Protein AF-0000000076847594 (afdb_homodimer)

InterPro domains:
  IPR000237 GRIP domain [PF01465] (17-57)
  IPR000237 GRIP domain [PS50913] (13-60)
  IPR000237 GRIP domain [SM00755] (16-60)
  IPR051952 Golgi-associated and autophagy-related protein [PTHR23157] (10-59)

Sequence (178 aa):
MLKAELRNMERSQKREGVDMTYLKNVILKLLETGEVGALLPVVAMLLQFSPDELNKCQHGVLSNVASLPATALSDGGSTPNSFFGRFTFMLKAELRNMERSQKREGVDMTYLKNVILKLLETGEVGALLPVVAMLLQFSPDELNKCQHGVLSNVASLPATALSDGGSTPNSFFGRFTF

Structure (mmCIF, N/CA/C/O backbone):
data_AF-0000000076847594-model_v1
#
loop_
_entity.id
_entity.type
_entity.pdbx_description
1 polymer 'GRIP domain-containing protein'
#
loop_
_atom_site.group_PDB
_atom_site.id
_atom_site.type_symbol
_atom_site.label_atom_id
_atom_site.label_alt_id
_atom_site.label_comp_id
_atom_site.label_asym_id
_atom_site.label_entity_id
_atom_site.label_seq_id
_atom_site.pdbx_PDB_ins_code
_atom_site.Cartn_x
_atom_site.Cartn_y
_atom_site.Cartn_z
_atom_site.occupancy
_atom_site.B_iso_or_equiv
_atom_site.auth_seq_id
_atom_site.auth_comp_id
_atom_site.auth_asym_id
_atom_site.auth_atom_id
_atom_site.pdbx_PDB_model_num
ATOM 1 N N . MET A 1 1 ? -25.719 -15.977 2.311 1 64.81 1 MET A N 1
ATOM 2 C CA . MET A 1 1 ? -24.344 -16.266 2.73 1 64.81 1 MET A CA 1
ATOM 3 C C . MET A 1 1 ? -23.484 -16.656 1.534 1 64.81 1 MET A C 1
ATOM 5 O O . MET A 1 1 ? -22.359 -16.156 1.383 1 64.81 1 MET A O 1
ATOM 9 N N . LEU A 1 2 ? -24.125 -17.172 0.287 1 80.69 2 LEU A N 1
ATOM 10 C CA . LEU A 1 2 ? -23.406 -17.781 -0.819 1 80.69 2 LEU A CA 1
ATOM 11 C C . LEU A 1 2 ? -22.891 -16.734 -1.792 1 80.69 2 LEU A C 1
ATOM 13 O O . LEU A 1 2 ? -21.75 -16.812 -2.258 1 80.69 2 LEU A O 1
ATOM 17 N N . LYS A 1 3 ? -23.609 -15.789 -1.854 1 88.56 3 LYS A N 1
ATOM 18 C CA . LYS A 1 3 ? -23.234 -14.789 -2.852 1 88.56 3 LYS A CA 1
ATOM 19 C C . LYS A 1 3 ? -22.047 -13.961 -2.377 1 88.56 3 LYS A C 1
ATOM 21 O O . LYS A 1 3 ? -21.125 -13.695 -3.15 1 88.56 3 LYS A O 1
ATOM 26 N N . ALA A 1 4 ? -22.172 -13.562 -1.143 1 86.38 4 ALA A N 1
ATOM 27 C CA . ALA A 1 4 ? -21.094 -12.766 -0.567 1 86.38 4 ALA A CA 1
ATOM 28 C C . ALA A 1 4 ? -19.781 -13.539 -0.574 1 86.38 4 ALA A C 1
ATOM 30 O O . ALA A 1 4 ? -18.719 -12.977 -0.844 1 86.38 4 ALA A O 1
ATOM 31 N N . GLU A 1 5 ? -19.891 -14.734 -0.285 1 91.25 5 GLU A N 1
ATOM 32 C CA . GLU A 1 5 ? -18.703 -15.586 -0.288 1 91.25 5 GLU A CA 1
ATOM 33 C C . GLU A 1 5 ? -18.125 -15.719 -1.692 1 91.25 5 GLU A C 1
ATOM 35 O O . GLU A 1 5 ? -16.906 -15.734 -1.866 1 91.25 5 GLU A O 1
ATOM 40 N N . LEU A 1 6 ? -19.016 -15.82 -2.611 1 93.44 6 LEU A N 1
ATOM 41 C CA . LEU A 1 6 ? -18.578 -15.906 -4 1 93.44 6 LEU A CA 1
ATOM 42 C C . LEU A 1 6 ? -17.875 -14.617 -4.422 1 93.44 6 LEU A C 1
ATOM 44 O O . LEU A 1 6 ? -16.844 -14.664 -5.102 1 93.44 6 LEU A O 1
ATOM 48 N N . ARG A 1 7 ? -18.406 -13.477 -4.055 1 93.5 7 ARG A N 1
ATOM 49 C CA . ARG A 1 7 ? -17.797 -12.188 -4.371 1 93.5 7 ARG A CA 1
ATOM 50 C C . ARG A 1 7 ? -16.422 -12.07 -3.738 1 93.5 7 ARG A C 1
ATOM 52 O O . ARG A 1 7 ? -15.484 -11.562 -4.363 1 93.5 7 ARG A O 1
ATOM 59 N N . ASN A 1 8 ? -16.359 -12.586 -2.518 1 93.38 8 ASN A N 1
ATOM 60 C CA . ASN A 1 8 ? -15.078 -12.547 -1.821 1 93.38 8 ASN A CA 1
ATOM 61 C C . ASN A 1 8 ? -14.047 -13.438 -2.506 1 93.38 8 ASN A C 1
ATOM 63 O O . ASN A 1 8 ? -12.875 -13.07 -2.605 1 93.38 8 ASN A O 1
ATOM 67 N N . MET A 1 9 ? -14.453 -14.492 -2.957 1 94.94 9 MET A N 1
ATOM 68 C CA . MET A 1 9 ? -13.562 -15.414 -3.66 1 94.94 9 MET A CA 1
ATOM 69 C C . MET A 1 9 ? -13.094 -14.805 -4.977 1 94.94 9 MET A C 1
ATOM 71 O O . MET A 1 9 ? -11.922 -14.938 -5.336 1 94.94 9 MET A O 1
ATOM 75 N N . GLU A 1 10 ? -14.023 -14.188 -5.633 1 96.38 10 GLU A N 1
ATOM 76 C CA . GLU A 1 10 ? -13.68 -13.531 -6.895 1 96.38 10 GLU A CA 1
ATOM 77 C C . GLU A 1 10 ? -12.664 -12.414 -6.68 1 96.38 10 GLU A C 1
ATOM 79 O O . GLU A 1 10 ? -11.703 -12.289 -7.441 1 96.38 10 GLU A O 1
ATOM 84 N N . ARG A 1 11 ? -12.852 -11.648 -5.625 1 96.56 11 ARG A N 1
ATOM 85 C CA . ARG A 1 11 ? -11.922 -10.57 -5.289 1 96.56 11 ARG A CA 1
ATOM 86 C C . ARG A 1 11 ? -10.539 -11.133 -4.953 1 96.56 11 ARG A C 1
ATOM 88 O O . ARG A 1 11 ? -9.523 -10.586 -5.391 1 96.56 11 ARG A O 1
ATOM 95 N N . SER A 1 12 ? -10.586 -12.203 -4.277 1 96.19 12 SER A N 1
ATOM 96 C CA . SER A 1 12 ? -9.328 -12.844 -3.904 1 96.19 12 SER A CA 1
ATOM 97 C C . SER A 1 12 ? -8.586 -13.359 -5.133 1 96.19 12 SER A C 1
ATOM 99 O O . SER A 1 12 ? -7.363 -13.242 -5.219 1 96.19 12 SER A O 1
ATOM 101 N N . GLN A 1 13 ? -9.344 -13.945 -6.047 1 96.56 13 GLN A N 1
ATOM 102 C CA . GLN A 1 13 ? -8.75 -14.469 -7.273 1 96.56 13 GLN A CA 1
ATOM 103 C C . GLN A 1 13 ? -8.156 -13.344 -8.117 1 96.56 13 GLN A C 1
ATOM 105 O O . GLN A 1 13 ? -7.074 -13.492 -8.688 1 96.56 13 GLN A O 1
ATOM 110 N N . LYS A 1 14 ? -8.852 -12.273 -8.188 1 97.12 14 LYS A N 1
ATOM 111 C CA . LYS A 1 14 ? -8.367 -11.117 -8.953 1 97.12 14 LYS A CA 1
ATOM 112 C C . LYS A 1 14 ? -7.082 -10.562 -8.344 1 97.12 14 LYS A C 1
ATOM 114 O O . LYS A 1 14 ? -6.18 -10.148 -9.07 1 97.12 14 LYS A O 1
ATOM 119 N N . ARG A 1 15 ? -6.934 -10.68 -7.012 1 97.5 15 ARG A N 1
ATOM 120 C CA . ARG A 1 15 ? -5.742 -10.203 -6.316 1 97.5 15 ARG A CA 1
ATOM 121 C C . ARG A 1 15 ? -4.535 -11.078 -6.633 1 97.5 15 ARG A C 1
ATOM 123 O O . ARG A 1 15 ? -3.398 -10.594 -6.645 1 97.5 15 ARG A O 1
ATOM 130 N N . GLU A 1 16 ? -4.824 -12.297 -6.973 1 95.19 16 GLU A N 1
ATOM 131 C CA . GLU A 1 16 ? -3.736 -13.234 -7.23 1 95.19 16 GLU A CA 1
ATOM 132 C C . GLU A 1 16 ? -3.045 -12.93 -8.555 1 95.19 16 GLU A C 1
ATOM 134 O O . GLU A 1 16 ? -1.908 -13.352 -8.781 1 95.19 16 GLU A O 1
ATOM 139 N N . GLY A 1 17 ? -3.676 -12.219 -9.391 1 95.75 17 GLY A N 1
ATOM 140 C CA . GLY A 1 17 ? -3.131 -11.891 -10.695 1 95.75 17 GLY A CA 1
ATOM 141 C C . GLY A 1 17 ? -2.4 -10.562 -10.727 1 95.75 17 GLY A C 1
ATOM 142 O O . GLY A 1 17 ? -1.923 -10.133 -11.781 1 95.75 17 GLY A O 1
ATOM 143 N N . VAL A 1 18 ? -2.213 -9.984 -9.633 1 97.44 18 VAL A N 1
ATOM 144 C CA . VAL A 1 18 ? -1.601 -8.664 -9.555 1 97.44 18 VAL A CA 1
ATOM 145 C C . VAL A 1 18 ? -0.097 -8.773 -9.789 1 97.44 18 VAL A C 1
ATOM 147 O O . VAL A 1 18 ? 0.549 -9.695 -9.289 1 97.44 18 VAL A O 1
ATOM 150 N N . ASP A 1 19 ? 0.366 -7.773 -10.625 1 97.25 19 ASP A N 1
ATOM 151 C CA . ASP A 1 19 ? 1.812 -7.641 -10.766 1 97.25 19 ASP A CA 1
ATOM 152 C C . ASP A 1 19 ? 2.436 -7.043 -9.508 1 97.25 19 ASP A C 1
ATOM 154 O O . ASP A 1 19 ? 2.305 -5.844 -9.25 1 97.25 19 ASP A O 1
ATOM 158 N N . MET A 1 20 ? 3.184 -7.801 -8.859 1 97.69 20 MET A N 1
ATOM 159 C CA . MET A 1 20 ? 3.721 -7.406 -7.559 1 97.69 20 MET A CA 1
ATOM 160 C C . MET A 1 20 ? 4.789 -6.328 -7.715 1 97.69 20 MET A C 1
ATOM 162 O O . MET A 1 20 ? 4.973 -5.5 -6.824 1 97.69 20 MET A O 1
ATOM 166 N N . THR A 1 21 ? 5.477 -6.383 -8.805 1 97.12 21 THR A N 1
ATOM 167 C CA . THR A 1 21 ? 6.453 -5.332 -9.062 1 97.12 21 THR A CA 1
ATOM 168 C C . THR A 1 21 ? 5.758 -3.992 -9.297 1 97.12 21 THR A C 1
ATOM 170 O O . THR A 1 21 ? 6.211 -2.957 -8.805 1 97.12 21 THR A O 1
ATOM 173 N N . TYR A 1 22 ? 4.656 -4.066 -9.984 1 98 22 TYR A N 1
ATOM 174 C CA . TYR A 1 22 ? 3.854 -2.867 -10.195 1 98 22 TYR A CA 1
ATOM 175 C C . TYR A 1 22 ? 3.248 -2.375 -8.883 1 98 22 TYR A C 1
ATOM 177 O O . TYR A 1 22 ? 3.346 -1.19 -8.555 1 98 22 TYR A O 1
ATOM 185 N N . LEU A 1 23 ? 2.715 -3.227 -8.133 1 98.06 23 LEU A N 1
ATOM 186 C CA . LEU A 1 23 ? 2.119 -2.863 -6.855 1 98.06 23 LEU A CA 1
ATOM 187 C C . LEU A 1 23 ? 3.16 -2.244 -5.926 1 98.06 23 LEU A C 1
ATOM 189 O O . LEU A 1 23 ? 2.895 -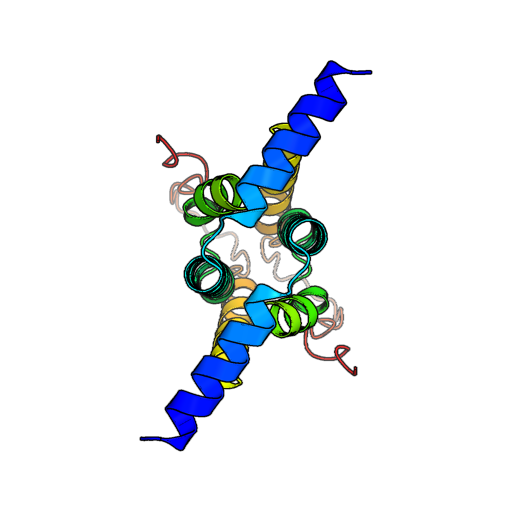1.229 -5.277 1 98.06 23 LEU A O 1
ATOM 193 N N . LYS A 1 24 ? 4.266 -2.844 -5.914 1 98.31 24 LYS A N 1
ATOM 194 C CA . LYS A 1 24 ? 5.348 -2.297 -5.102 1 98.31 24 LYS A CA 1
ATOM 195 C C . LYS A 1 24 ? 5.629 -0.842 -5.465 1 98.31 24 LYS A C 1
ATOM 197 O O . LYS A 1 24 ? 5.715 0.017 -4.586 1 98.31 24 LYS A O 1
ATOM 202 N N . ASN A 1 25 ? 5.676 -0.614 -6.691 1 97.38 25 ASN A N 1
ATOM 203 C CA . ASN A 1 25 ? 6.004 0.732 -7.148 1 97.38 25 ASN A CA 1
ATOM 204 C C . ASN A 1 25 ? 4.895 1.725 -6.816 1 97.38 25 ASN A C 1
ATOM 206 O O . ASN A 1 25 ? 5.168 2.875 -6.465 1 97.38 25 ASN A O 1
ATOM 210 N N . VAL A 1 26 ? 3.715 1.312 -6.953 1 97.5 26 VAL A N 1
ATOM 211 C CA . VAL A 1 26 ? 2.582 2.16 -6.602 1 97.5 26 VAL A CA 1
ATOM 212 C C . VAL A 1 26 ? 2.621 2.484 -5.109 1 97.5 26 VAL A C 1
ATOM 214 O O . VAL A 1 26 ? 2.463 3.643 -4.715 1 97.5 26 VAL A O 1
ATOM 217 N N . ILE A 1 27 ? 2.945 1.525 -4.289 1 97.31 27 ILE A N 1
ATOM 218 C CA . ILE A 1 27 ? 2.988 1.701 -2.842 1 97.31 27 ILE A CA 1
ATOM 219 C C . ILE A 1 27 ? 4.195 2.559 -2.461 1 97.31 27 ILE A C 1
ATOM 221 O O . ILE A 1 27 ? 4.102 3.412 -1.575 1 97.31 27 ILE A O 1
ATOM 225 N N . LEU A 1 28 ? 5.238 2.377 -3.164 1 96.94 28 LEU A N 1
ATOM 226 C CA . LEU A 1 28 ? 6.422 3.201 -2.939 1 96.94 28 LEU A CA 1
ATOM 227 C C . LEU A 1 28 ? 6.125 4.668 -3.238 1 96.94 28 LEU A C 1
ATOM 229 O O . LEU A 1 28 ? 6.469 5.547 -2.445 1 96.94 28 LEU A O 1
ATOM 233 N N . LYS A 1 29 ? 5.5 4.926 -4.273 1 94.81 29 LYS A N 1
ATOM 234 C CA . LYS A 1 29 ? 5.141 6.289 -4.648 1 94.81 29 LYS A CA 1
ATOM 235 C C . LYS A 1 29 ? 4.195 6.906 -3.623 1 94.81 29 LYS A C 1
ATOM 237 O O . LYS A 1 29 ? 4.348 8.07 -3.252 1 94.81 29 LYS A O 1
ATOM 242 N N . LEU A 1 30 ? 3.314 6.129 -3.229 1 92.88 30 LEU A N 1
ATOM 243 C CA . LEU A 1 30 ? 2.354 6.586 -2.232 1 92.88 30 LEU A CA 1
ATOM 244 C C . LEU A 1 30 ? 3.057 6.988 -0.94 1 92.88 30 LEU A C 1
ATOM 246 O O . LEU A 1 30 ? 2.801 8.062 -0.397 1 92.88 30 LEU A O 1
ATOM 250 N N . LEU A 1 31 ? 3.969 6.199 -0.528 1 91.88 31 LEU A N 1
ATOM 251 C CA . LEU A 1 31 ? 4.652 6.43 0.739 1 91.88 31 LEU A CA 1
ATOM 252 C C . LEU A 1 31 ? 5.691 7.535 0.604 1 91.88 31 LEU A C 1
ATOM 254 O O . LEU A 1 31 ? 5.949 8.273 1.561 1 91.88 31 LEU A O 1
ATOM 258 N N . GLU A 1 32 ? 6.199 7.621 -0.533 1 91.81 32 GLU A N 1
ATOM 259 C CA . GLU A 1 32 ? 7.219 8.633 -0.788 1 91.81 32 GLU A CA 1
ATOM 260 C C . GLU A 1 32 ? 6.594 10.023 -0.927 1 91.81 32 GLU A C 1
ATOM 262 O O . GLU A 1 32 ? 7.121 11 -0.396 1 91.81 32 GLU A O 1
ATOM 267 N N . THR A 1 33 ? 5.535 10.102 -1.614 1 86 33 THR A N 1
ATOM 268 C CA . THR A 1 33 ? 4.973 11.406 -1.967 1 86 33 THR A CA 1
ATOM 269 C C . THR A 1 33 ? 3.814 11.758 -1.041 1 86 33 THR A C 1
ATOM 271 O O . THR A 1 33 ? 3.523 12.938 -0.829 1 86 33 THR A O 1
ATOM 274 N N . GLY A 1 34 ? 3.076 10.758 -0.624 1 83.69 34 GLY A N 1
ATOM 275 C CA . GLY A 1 34 ? 1.895 11.016 0.184 1 83.69 34 GLY A CA 1
ATOM 276 C C . GLY A 1 34 ? 0.686 11.414 -0.64 1 83.69 34 GLY A C 1
ATOM 277 O O . GLY A 1 34 ? -0.263 12 -0.114 1 83.69 34 GLY A O 1
ATOM 278 N N . GLU A 1 35 ? 0.78 11.133 -1.912 1 86 35 GLU A N 1
ATOM 279 C CA . GLU A 1 35 ? -0.321 11.492 -2.801 1 86 35 GLU A CA 1
ATOM 280 C C . GLU A 1 35 ? -1.44 10.453 -2.738 1 86 35 GLU A C 1
ATOM 282 O O . GLU A 1 35 ? -1.742 9.797 -3.736 1 86 35 GLU A O 1
ATOM 287 N N . VAL A 1 36 ? -2.117 10.359 -1.662 1 85.19 36 VAL A N 1
ATOM 288 C CA . VAL A 1 36 ? -3.152 9.367 -1.382 1 85.19 36 VAL A CA 1
ATOM 289 C C . VAL A 1 36 ? -4.332 9.57 -2.326 1 85.19 36 VAL A C 1
ATOM 291 O O . VAL A 1 36 ? -4.891 8.609 -2.854 1 85.19 36 VAL A O 1
ATOM 294 N N . GLY A 1 37 ? -4.664 10.82 -2.566 1 85.06 37 GLY A N 1
ATOM 295 C CA . GLY A 1 37 ? -5.793 11.109 -3.434 1 85.06 37 GLY A CA 1
ATOM 296 C C . GLY A 1 37 ? -5.652 10.508 -4.82 1 85.06 37 GLY A C 1
ATOM 297 O O . GLY A 1 37 ? -6.602 9.922 -5.348 1 85.06 37 GLY A O 1
ATOM 298 N N . ALA A 1 38 ? -4.453 10.672 -5.312 1 88.75 38 ALA A N 1
ATOM 299 C CA . ALA A 1 38 ? -4.219 10.211 -6.68 1 88.75 38 ALA A CA 1
ATOM 300 C C . ALA A 1 38 ? -4.004 8.703 -6.719 1 88.75 38 ALA A C 1
ATOM 302 O O . ALA A 1 38 ? -4.398 8.031 -7.676 1 88.75 38 ALA A O 1
ATOM 303 N N . LEU A 1 39 ? -3.445 8.172 -5.66 1 94.31 39 LEU A N 1
ATOM 304 C CA . LEU A 1 39 ? -2.971 6.797 -5.742 1 94.31 39 LEU A CA 1
ATOM 305 C C . LEU A 1 39 ? -3.941 5.848 -5.047 1 94.31 39 LEU A C 1
ATOM 307 O O . LEU A 1 39 ? -3.887 4.633 -5.262 1 94.31 39 LEU A O 1
ATOM 311 N N . LEU A 1 40 ? -4.883 6.316 -4.262 1 93.56 40 LEU A N 1
ATOM 312 C CA . LEU A 1 40 ? -5.836 5.484 -3.535 1 93.56 40 LEU A CA 1
ATOM 313 C C . LEU A 1 40 ? -6.703 4.684 -4.5 1 93.56 40 LEU A C 1
ATOM 315 O O . LEU A 1 40 ? -6.887 3.477 -4.324 1 93.56 40 LEU A O 1
ATOM 319 N N . PRO A 1 41 ? -7.234 5.301 -5.578 1 95.31 41 PRO A N 1
ATOM 320 C CA . PRO A 1 41 ? -8.039 4.531 -6.527 1 95.31 41 PRO A CA 1
ATOM 321 C C . PRO A 1 41 ? -7.258 3.4 -7.191 1 95.31 41 PRO A C 1
ATOM 323 O O . PRO A 1 41 ? -7.809 2.33 -7.457 1 95.31 41 PRO A O 1
ATOM 326 N N . VAL A 1 42 ? -6.035 3.67 -7.43 1 97.5 42 VAL A N 1
ATOM 327 C CA . VAL A 1 42 ? -5.195 2.658 -8.055 1 97.5 42 VAL A CA 1
ATOM 328 C C . VAL A 1 42 ? -4.965 1.502 -7.086 1 97.5 42 VAL A C 1
ATOM 330 O O . VAL A 1 42 ? -5.109 0.334 -7.457 1 97.5 42 VAL A O 1
ATOM 333 N N . VAL A 1 43 ? -4.664 1.833 -5.883 1 97.88 43 VAL A N 1
ATOM 334 C CA . VAL A 1 43 ? -4.434 0.828 -4.848 1 97.88 43 VAL A CA 1
ATOM 335 C C . VAL A 1 43 ? -5.711 0.017 -4.629 1 97.88 43 VAL A C 1
ATOM 337 O O . VAL A 1 43 ? -5.664 -1.211 -4.523 1 97.88 43 VAL A O 1
ATOM 340 N N . ALA A 1 44 ? -6.797 0.701 -4.633 1 97.62 44 ALA A N 1
ATOM 341 C CA . ALA A 1 44 ? -8.094 0.067 -4.43 1 97.62 44 ALA A CA 1
ATOM 342 C C . ALA A 1 44 ? -8.406 -0.928 -5.543 1 97.62 44 ALA A C 1
ATOM 344 O O . ALA A 1 44 ? -8.953 -2.004 -5.293 1 97.62 44 ALA A O 1
ATOM 345 N N . MET A 1 45 ? -8.07 -0.546 -6.723 1 97.69 45 MET A N 1
ATOM 346 C CA . MET A 1 45 ? -8.297 -1.429 -7.863 1 97.69 45 MET A CA 1
ATOM 347 C C . MET A 1 45 ? -7.406 -2.662 -7.785 1 97.69 45 MET A C 1
ATOM 349 O O . MET A 1 45 ? -7.879 -3.789 -7.953 1 97.69 45 MET A O 1
ATOM 353 N N . LEU A 1 46 ? -6.168 -2.51 -7.445 1 98.12 46 LEU A N 1
ATOM 354 C CA . LEU A 1 46 ? -5.215 -3.613 -7.422 1 98.12 46 LEU A CA 1
ATOM 355 C C . LEU A 1 46 ? -5.527 -4.578 -6.285 1 98.12 46 LEU A C 1
ATOM 357 O O . LEU A 1 46 ? -5.461 -5.797 -6.461 1 98.12 46 LEU A O 1
ATOM 361 N N . LEU A 1 47 ? -5.949 -4.047 -5.141 1 98.31 47 LEU A N 1
ATOM 362 C CA . LEU A 1 47 ? -6.168 -4.875 -3.959 1 98.31 47 LEU A CA 1
ATOM 363 C C . LEU A 1 47 ? -7.648 -5.199 -3.787 1 98.31 47 LEU A C 1
ATOM 365 O O . LEU A 1 47 ? -8.039 -5.828 -2.801 1 98.31 47 LEU A O 1
ATOM 369 N N . GLN A 1 48 ? -8.422 -4.703 -4.77 1 97.94 48 GLN A N 1
ATOM 370 C CA . GLN A 1 48 ? -9.844 -5.043 -4.785 1 97.94 48 GLN A CA 1
ATOM 371 C C . GLN A 1 48 ? -10.516 -4.648 -3.475 1 97.94 48 GLN A C 1
ATOM 373 O O . GLN A 1 48 ? -11.18 -5.473 -2.838 1 97.94 48 GLN A O 1
ATOM 378 N N . PHE A 1 49 ? -10.336 -3.459 -3.145 1 97.25 49 PHE A N 1
ATOM 379 C CA . PHE A 1 49 ? -11.039 -2.947 -1.975 1 97.25 49 PHE A CA 1
ATOM 380 C C . PHE A 1 49 ? -12.547 -2.994 -2.188 1 97.25 49 PHE A C 1
ATOM 382 O O . PHE A 1 49 ? -13.039 -2.674 -3.273 1 97.25 49 PHE A O 1
ATOM 389 N N . SER A 1 50 ? -13.195 -3.383 -1.135 1 95.5 50 SER A N 1
ATOM 390 C CA . SER A 1 50 ? -14.641 -3.201 -1.162 1 95.5 50 SER A CA 1
ATOM 391 C C . SER A 1 50 ? -15.016 -1.729 -1.013 1 95.5 50 SER A C 1
ATOM 393 O O . SER A 1 50 ? -14.195 -0.913 -0.596 1 95.5 50 SER A O 1
ATOM 395 N N . PRO A 1 51 ? -16.297 -1.366 -1.353 1 94.19 51 PRO A N 1
ATOM 396 C CA . PRO A 1 51 ? -16.75 0.009 -1.136 1 94.19 51 PRO A CA 1
ATOM 397 C C . PRO A 1 51 ? -16.594 0.459 0.315 1 94.19 51 PRO A C 1
ATOM 399 O O . PRO A 1 51 ? -16.219 1.604 0.574 1 94.19 51 PRO A O 1
ATOM 402 N N . ASP A 1 52 ? -16.828 -0.432 1.191 1 95.06 52 ASP A N 1
ATOM 403 C CA . ASP A 1 52 ? -16.688 -0.115 2.609 1 95.06 52 ASP A CA 1
ATOM 404 C C . ASP A 1 52 ? -15.227 0.159 2.965 1 95.06 52 ASP A C 1
ATOM 406 O O . ASP A 1 52 ? -14.93 1.088 3.719 1 95.06 52 ASP A O 1
ATOM 410 N N . GLU A 1 53 ? -14.352 -0.58 2.457 1 96.94 53 GLU A N 1
ATOM 411 C CA . GLU A 1 53 ? -12.922 -0.402 2.701 1 96.94 53 GLU A CA 1
ATOM 412 C C . GLU A 1 53 ? -12.422 0.918 2.121 1 96.94 53 GLU A C 1
ATOM 414 O O . GLU A 1 53 ? -11.656 1.632 2.766 1 96.94 53 GLU A O 1
ATOM 419 N N . LEU A 1 54 ? -12.883 1.146 0.958 1 94.88 54 LEU A N 1
ATOM 420 C CA . LEU A 1 54 ? -12.5 2.396 0.308 1 94.88 54 LEU A CA 1
ATOM 421 C C . LEU A 1 54 ? -12.961 3.598 1.128 1 94.88 54 LEU A C 1
ATOM 423 O O . LEU A 1 54 ? -12.203 4.551 1.322 1 94.88 54 LEU A O 1
ATOM 427 N N . ASN A 1 55 ? -14.125 3.551 1.643 1 93.56 55 ASN A N 1
ATOM 428 C CA . ASN A 1 55 ? -14.672 4.617 2.477 1 93.56 55 ASN A CA 1
ATOM 429 C C . ASN A 1 55 ? -13.859 4.805 3.754 1 93.56 55 ASN A C 1
ATOM 431 O O . ASN A 1 55 ? -13.617 5.934 4.176 1 93.56 55 ASN A O 1
ATOM 435 N N . LYS A 1 56 ? -13.48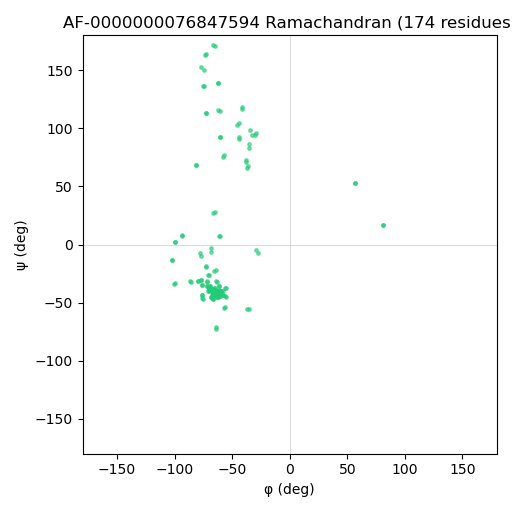4 3.797 4.309 1 93.44 56 LYS A N 1
ATOM 436 C CA . LYS A 1 56 ? -12.664 3.852 5.52 1 93.44 56 LYS A CA 1
ATOM 437 C C . LYS A 1 56 ? -11.344 4.574 5.258 1 93.44 56 LYS A C 1
ATOM 439 O O . LYS A 1 56 ? -10.891 5.363 6.09 1 93.44 56 LYS A O 1
ATOM 444 N N . CYS A 1 57 ? -10.789 4.293 4.141 1 92.38 57 CYS A N 1
ATOM 445 C CA . CYS A 1 57 ? -9.523 4.934 3.783 1 92.38 57 CYS A CA 1
ATOM 446 C C . CYS A 1 57 ? -9.719 6.426 3.549 1 92.38 57 CYS A C 1
ATOM 448 O O . CYS A 1 57 ? -8.883 7.238 3.945 1 92.38 57 CYS A O 1
ATOM 450 N N . GLN A 1 58 ? -10.781 6.738 2.953 1 89.25 58 GLN A N 1
ATOM 451 C CA . GLN A 1 58 ? -11.078 8.133 2.666 1 89.25 58 GLN A CA 1
ATOM 452 C C . GLN A 1 58 ? -11.297 8.93 3.953 1 89.25 58 GLN A C 1
ATOM 454 O O . GLN A 1 58 ? -10.828 10.062 4.074 1 89.25 58 GLN A O 1
ATOM 459 N N . HIS A 1 59 ? -11.898 8.32 4.883 1 85.38 59 HIS A N 1
ATOM 460 C CA . HIS A 1 59 ? -12.117 8.969 6.172 1 85.38 59 HIS A CA 1
ATOM 461 C C . HIS A 1 59 ? -10.805 9.133 6.938 1 85.38 59 HIS A C 1
ATOM 463 O O . HIS A 1 59 ? -10.594 10.141 7.605 1 85.38 59 HIS A O 1
ATOM 469 N N . GLY A 1 60 ? -9.984 8.203 6.824 1 80.31 60 GLY A N 1
ATOM 470 C CA . GLY A 1 60 ? -8.688 8.266 7.473 1 80.31 60 GLY A CA 1
ATOM 471 C C . GLY A 1 60 ? -7.789 9.352 6.91 1 80.31 60 GLY A C 1
ATOM 472 O O . GLY A 1 60 ? -7.137 10.078 7.664 1 80.31 60 GLY A O 1
ATOM 473 N N . VAL A 1 61 ? -7.711 9.414 5.688 1 73.19 61 VAL A N 1
ATOM 474 C CA . VAL A 1 61 ? -6.887 10.406 5.008 1 73.19 61 VAL A CA 1
ATOM 475 C C . VAL A 1 61 ? -7.352 11.812 5.391 1 73.19 61 VAL A C 1
ATOM 477 O O . VAL A 1 61 ? -6.527 12.695 5.664 1 73.19 61 VAL A O 1
ATOM 480 N N . LEU A 1 62 ? -8.617 11.93 5.469 1 68.31 62 LEU A N 1
ATOM 481 C CA . LEU A 1 62 ? -9.203 13.219 5.812 1 68.31 62 LEU A CA 1
ATOM 482 C C . LEU A 1 62 ? -8.922 13.57 7.273 1 68.31 62 LEU A C 1
ATOM 484 O O . LEU A 1 62 ? -8.648 14.727 7.598 1 68.31 62 LEU A O 1
ATOM 488 N N . SER A 1 63 ? -8.984 12.672 8.07 1 69 63 SER A N 1
ATOM 489 C CA . SER A 1 63 ? -8.742 12.891 9.492 1 69 63 SER A CA 1
ATOM 490 C C . SER A 1 63 ? -7.277 13.219 9.766 1 69 63 SER A C 1
ATOM 492 O O . SER A 1 63 ? -6.969 14.047 10.625 1 69 63 SER A O 1
ATOM 494 N N . ASN A 1 64 ? -6.484 12.609 9.023 1 61.88 64 ASN A N 1
ATOM 495 C CA . ASN A 1 64 ? -5.059 12.844 9.211 1 61.88 64 ASN A CA 1
ATOM 496 C C . ASN A 1 64 ? -4.629 14.188 8.625 1 61.88 64 ASN A C 1
ATOM 498 O O . ASN A 1 64 ? -3.734 14.844 9.156 1 61.88 64 ASN A O 1
ATOM 502 N N . VAL A 1 65 ? -5.176 14.57 7.629 1 52.84 65 VAL A N 1
ATOM 503 C CA . VAL A 1 65 ? -4.934 15.906 7.105 1 52.84 65 VAL A CA 1
ATOM 504 C C . VAL A 1 65 ? -5.543 16.953 8.047 1 52.84 65 VAL A C 1
ATOM 506 O O . VAL A 1 65 ? -4.938 18 8.297 1 52.84 65 VAL A O 1
ATOM 509 N N . ALA A 1 66 ? -6.723 16.625 8.578 1 48.22 66 ALA A N 1
ATOM 510 C CA . ALA A 1 66 ? -7.387 17.547 9.492 1 48.22 66 ALA A CA 1
ATOM 511 C C . ALA A 1 66 ? -6.648 17.609 10.828 1 48.22 66 ALA A C 1
ATOM 513 O O . ALA A 1 66 ? -6.676 18.641 11.5 1 48.22 66 ALA A O 1
ATOM 514 N N . SER A 1 67 ? -6.207 16.516 11.281 1 49.09 67 SER A N 1
ATOM 515 C CA . SER A 1 67 ? -5.516 16.578 12.562 1 49.09 67 SER A CA 1
ATOM 516 C C . SER A 1 67 ? -4.191 17.312 12.453 1 49.09 67 SER A C 1
ATOM 518 O O . SER A 1 67 ? -3.408 17.359 13.398 1 49.09 67 SER A O 1
ATOM 520 N N . LEU A 1 68 ? -3.842 17.703 11.281 1 42.47 68 LEU A N 1
ATOM 521 C CA . LEU A 1 68 ? -2.723 18.641 11.273 1 42.47 68 LEU A CA 1
ATOM 522 C C . LEU A 1 68 ? -3.068 19.906 12.047 1 42.47 68 LEU A C 1
ATOM 524 O O . LEU A 1 68 ? -4.07 20.562 11.758 1 42.47 68 LEU A O 1
ATOM 528 N N . PRO A 1 69 ? -2.754 20 13.375 1 36.34 69 PRO A N 1
ATOM 529 C CA . PRO A 1 69 ? -3.074 21.125 14.25 1 36.34 69 PRO A CA 1
ATOM 530 C C . PRO A 1 69 ? -2.863 22.484 13.57 1 36.34 69 PRO A C 1
ATOM 532 O O . PRO A 1 69 ? -1.932 22.641 12.781 1 36.34 69 PRO A O 1
ATOM 535 N N . ALA A 1 70 ? -3.805 23.406 13.305 1 36.88 70 ALA A N 1
ATOM 536 C CA . ALA A 1 70 ? -3.619 24.859 13.352 1 36.88 70 ALA A CA 1
ATOM 537 C C . ALA A 1 70 ? -2.609 25.25 14.422 1 36.88 70 ALA A C 1
ATOM 539 O O . ALA A 1 70 ? -2.787 24.922 15.602 1 36.88 70 ALA A O 1
ATOM 540 N N . THR A 1 71 ? -1.292 25.453 14.266 1 37.12 71 THR A N 1
ATOM 541 C CA . THR A 1 71 ? -0.353 26.125 15.148 1 37.12 71 THR A CA 1
ATOM 542 C C . THR A 1 71 ? -1.01 27.344 15.805 1 37.12 71 THR A C 1
ATOM 544 O O . THR A 1 71 ? -1.272 28.344 15.141 1 37.12 71 THR A O 1
ATOM 547 N N . ALA A 1 72 ? -1.909 27.344 16.734 1 37.25 72 ALA A N 1
ATOM 548 C CA . ALA A 1 72 ? -1.812 28.156 17.938 1 37.25 72 ALA A CA 1
ATOM 549 C C . ALA A 1 72 ? -0.408 28.094 18.531 1 37.25 72 ALA A C 1
ATOM 551 O O . ALA A 1 72 ? 0.168 27.016 18.672 1 37.25 72 ALA A O 1
ATOM 552 N N . LEU A 1 73 ? 0.652 29.172 18.453 1 33.25 73 LEU A N 1
ATOM 553 C CA . LEU A 1 73 ? 1.836 29.641 19.156 1 33.25 73 LEU A CA 1
ATOM 554 C C . LEU A 1 73 ? 1.729 29.328 20.656 1 33.25 73 LEU A C 1
ATOM 556 O O . LEU A 1 73 ? 2.465 29.891 21.469 1 33.25 73 LEU A O 1
ATOM 560 N N . SER A 1 74 ? 0.711 28.812 21.281 1 34.09 74 SER A N 1
ATOM 561 C CA . SER A 1 74 ? 0.932 28.781 22.719 1 34.09 74 SER A CA 1
ATOM 562 C C . SER A 1 74 ? 2.055 27.812 23.094 1 34.09 74 SER A C 1
ATOM 564 O O . SER A 1 74 ? 2.395 26.922 22.312 1 34.09 74 SER A O 1
ATOM 566 N N . ASP A 1 75 ? 2.609 27.703 24.453 1 32.78 75 ASP A N 1
ATOM 567 C CA . ASP A 1 75 ? 3.797 27.359 25.234 1 32.78 75 ASP A CA 1
ATOM 568 C C . ASP A 1 75 ? 4.164 25.891 25.078 1 32.78 75 ASP A C 1
ATOM 570 O O . ASP A 1 75 ? 5.332 25.547 24.875 1 32.78 75 ASP A O 1
ATOM 574 N N . GLY A 1 76 ? 3.375 24.891 25.703 1 31.69 76 GLY A N 1
ATOM 575 C CA . GLY A 1 76 ? 3.945 23.844 26.531 1 31.69 76 GLY A CA 1
ATOM 576 C C . GLY A 1 76 ? 4.605 22.734 25.719 1 31.69 76 GLY A C 1
ATOM 577 O O . GLY A 1 76 ? 4.387 22.641 24.516 1 31.69 76 GLY A O 1
ATOM 578 N N . GLY A 1 77 ? 5.672 21.906 26.172 1 31.92 77 GLY A N 1
ATOM 579 C CA . GLY A 1 77 ? 6.777 20.969 26 1 31.92 77 GLY A CA 1
ATOM 580 C C . GLY A 1 77 ? 6.359 19.656 25.375 1 31.92 77 GLY A C 1
ATOM 581 O O . GLY A 1 77 ? 6.539 18.594 25.984 1 31.92 77 GLY A O 1
ATOM 582 N N . SER A 1 78 ? 5.156 19.516 24.922 1 35.44 78 SER A N 1
ATOM 583 C CA . SER A 1 78 ? 4.855 18.109 24.719 1 35.44 78 SER A CA 1
ATOM 584 C C . SER A 1 78 ? 5.805 17.484 23.703 1 35.44 78 SER A C 1
ATOM 586 O O . SER A 1 78 ? 6.188 18.125 22.719 1 35.44 78 SER A O 1
ATOM 588 N N . THR A 1 79 ? 6.66 16.5 24.141 1 31.73 79 THR A N 1
ATOM 589 C CA . THR A 1 79 ? 7.664 15.641 23.516 1 31.73 79 THR A CA 1
ATOM 590 C C . THR A 1 79 ? 7.152 15.062 22.203 1 31.73 79 THR A C 1
ATOM 592 O O . THR A 1 79 ? 6 14.633 22.109 1 31.73 79 THR A O 1
ATOM 595 N N . PRO A 1 80 ? 7.418 15.703 21.172 1 33.56 80 PRO A N 1
ATOM 596 C CA . PRO A 1 80 ? 7.215 15.18 19.812 1 33.56 80 PRO A CA 1
ATOM 597 C C . PRO A 1 80 ? 7.523 13.688 19.719 1 33.56 80 PRO A C 1
ATOM 599 O O . PRO A 1 80 ? 8.656 13.266 19.984 1 33.56 80 PRO A O 1
ATOM 602 N N . ASN A 1 81 ? 6.695 12.797 20.391 1 33.72 81 ASN A N 1
ATOM 603 C CA . ASN A 1 81 ? 6.934 11.367 20.219 1 33.72 81 ASN A CA 1
ATOM 604 C C . ASN A 1 81 ? 7.391 11.039 18.797 1 33.72 81 ASN A C 1
ATOM 606 O O . ASN A 1 81 ? 6.676 11.312 17.844 1 33.72 81 ASN A O 1
ATOM 610 N N . SER A 1 82 ? 8.672 11.172 18.453 1 35 82 SER A N 1
ATOM 611 C CA . SER A 1 82 ? 9.531 10.812 17.328 1 35 82 SER A CA 1
ATOM 612 C C . SER A 1 82 ? 9.031 9.547 16.625 1 35 82 SER A C 1
ATOM 614 O O . SER A 1 82 ? 8.867 8.508 17.266 1 35 82 SER A O 1
ATOM 616 N N . PHE A 1 83 ? 8.266 9.617 15.555 1 37.19 83 PHE A N 1
ATOM 617 C CA . PHE A 1 83 ? 7.812 8.453 14.797 1 37.19 83 PHE A CA 1
ATOM 618 C C . PHE A 1 83 ? 8.883 7.371 14.773 1 37.19 83 PHE A C 1
ATOM 620 O O . PHE A 1 83 ? 8.578 6.18 14.867 1 37.19 83 PHE A O 1
ATOM 627 N N . PHE A 1 84 ? 10.141 7.656 14.32 1 37.62 84 PHE A N 1
ATOM 628 C CA . PHE A 1 84 ? 11.242 6.711 14.18 1 37.62 84 PHE A CA 1
ATOM 629 C C . PHE A 1 84 ? 11.68 6.195 15.547 1 37.62 84 PHE A C 1
ATOM 631 O O . PHE A 1 84 ? 12.633 5.418 15.641 1 37.62 84 PHE A O 1
ATOM 638 N N . GLY A 1 85 ? 11.477 6.789 16.625 1 36.19 85 GLY A N 1
ATOM 639 C CA . GLY A 1 85 ? 12.023 6.379 17.906 1 36.19 85 GLY A CA 1
ATOM 640 C C . GLY A 1 85 ? 11.656 4.953 18.281 1 36.19 85 GLY A C 1
ATOM 641 O O . GLY A 1 85 ? 12.469 4.23 18.875 1 36.19 85 GLY A O 1
ATOM 642 N N . ARG A 1 86 ? 10.391 4.617 18.281 1 32.88 86 ARG A N 1
ATOM 643 C CA . ARG A 1 86 ? 10.039 3.307 18.812 1 32.88 86 ARG A CA 1
ATOM 644 C C . ARG A 1 86 ? 10.359 2.203 17.812 1 32.88 86 ARG A C 1
ATOM 646 O O . ARG A 1 86 ? 10.094 1.027 18.062 1 32.88 86 ARG A O 1
ATOM 653 N N . PHE A 1 87 ? 10.695 2.484 16.609 1 31.16 87 PHE A N 1
ATOM 654 C CA . PHE A 1 87 ? 10.875 1.309 15.773 1 31.16 87 PHE A CA 1
ATOM 655 C C . PHE A 1 87 ? 12.07 0.486 16.234 1 31.16 87 PHE A C 1
ATOM 657 O O . PHE A 1 87 ? 13.195 0.715 15.789 1 31.16 87 PHE A O 1
ATOM 664 N N . THR A 1 88 ? 12.336 0.634 17.547 1 30.64 88 THR A N 1
ATOM 665 C CA . THR A 1 88 ? 13.336 -0.361 17.906 1 30.64 88 THR A CA 1
ATOM 666 C C . THR A 1 88 ? 12.852 -1.768 17.578 1 30.64 88 THR A C 1
ATOM 668 O O . THR A 1 88 ? 11.828 -2.215 18.109 1 30.64 88 THR A O 1
ATOM 671 N N . PHE A 1 89 ? 12.859 -2.242 16.328 1 22 89 PHE A N 1
ATOM 672 C CA . PHE A 1 89 ? 12.781 -3.699 16.344 1 22 89 PHE A CA 1
ATOM 673 C C . PHE A 1 89 ? 13.953 -4.293 17.125 1 22 89 PHE A C 1
ATOM 675 O O . PHE A 1 89 ? 15.031 -3.699 17.172 1 22 89 PHE A O 1
ATOM 682 N N . MET B 1 1 ? 27.281 -6.609 -12.898 1 64.88 1 MET B N 1
ATOM 683 C CA . MET B 1 1 ? 25.922 -6.52 -13.414 1 64.88 1 MET B CA 1
ATOM 684 C C . MET B 1 1 ? 25.094 -7.742 -13.016 1 64.88 1 MET B C 1
ATOM 686 O O . MET B 1 1 ? 23.969 -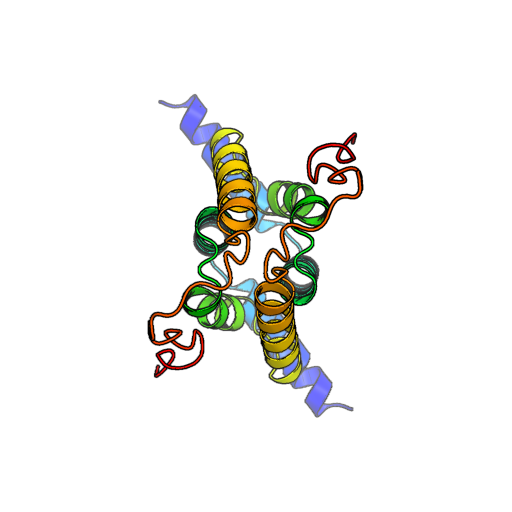7.613 -12.547 1 64.88 1 MET B O 1
ATOM 690 N N . LEU B 1 2 ? 25.797 -9.016 -12.641 1 80.62 2 LEU B N 1
ATOM 691 C CA . LEU B 1 2 ? 25.125 -10.297 -12.477 1 80.62 2 LEU B CA 1
ATOM 692 C C . LEU B 1 2 ? 24.578 -10.453 -11.062 1 80.62 2 LEU B C 1
ATOM 694 O O . LEU B 1 2 ? 23.453 -10.93 -10.875 1 80.62 2 LEU B O 1
ATOM 698 N N . LYS B 1 3 ? 25.234 -9.891 -10.273 1 88.38 3 LYS B N 1
ATOM 699 C CA . LYS B 1 3 ? 24.828 -10.094 -8.883 1 88.38 3 LYS B CA 1
ATOM 700 C C . LYS B 1 3 ? 23.578 -9.281 -8.555 1 88.38 3 LYS B C 1
ATOM 702 O O . LYS B 1 3 ? 22.656 -9.781 -7.902 1 88.38 3 LYS B O 1
ATOM 707 N N . ALA B 1 4 ? 23.672 -8.055 -8.969 1 85.75 4 ALA B N 1
ATOM 708 C CA . ALA B 1 4 ? 22.531 -7.172 -8.727 1 85.75 4 ALA B CA 1
ATOM 709 C C . ALA B 1 4 ? 21.25 -7.727 -9.375 1 85.75 4 ALA B C 1
ATOM 711 O O . ALA B 1 4 ? 20.172 -7.648 -8.789 1 85.75 4 ALA B O 1
ATOM 712 N N . GLU B 1 5 ? 21.422 -8.219 -10.477 1 91.12 5 GLU B N 1
ATOM 713 C CA . GLU B 1 5 ? 20.281 -8.805 -11.18 1 91.12 5 GLU B CA 1
ATOM 714 C C . GLU B 1 5 ? 19.75 -10.031 -10.445 1 91.12 5 GLU B C 1
ATOM 716 O O . GLU B 1 5 ? 18.531 -10.25 -10.391 1 91.12 5 GLU B O 1
ATOM 721 N N . LEU B 1 6 ? 20.672 -10.758 -9.945 1 93.31 6 LEU B N 1
ATOM 722 C CA . LEU B 1 6 ? 20.281 -11.938 -9.172 1 93.31 6 LEU B CA 1
ATOM 723 C C . LEU B 1 6 ? 19.516 -11.531 -7.914 1 93.31 6 LEU B C 1
ATOM 725 O O . LEU B 1 6 ? 18.516 -12.156 -7.566 1 93.31 6 LEU B O 1
ATOM 729 N N . ARG B 1 7 ? 19.969 -10.523 -7.223 1 93.38 7 ARG B N 1
ATOM 730 C CA . ARG B 1 7 ? 19.297 -10.023 -6.027 1 93.38 7 ARG B CA 1
ATOM 731 C C . ARG B 1 7 ? 17.891 -9.531 -6.355 1 93.38 7 ARG B C 1
ATOM 733 O O . ARG B 1 7 ? 16.953 -9.766 -5.598 1 93.38 7 ARG B O 1
ATOM 740 N N . ASN B 1 8 ? 17.828 -8.875 -7.516 1 93.31 8 ASN B N 1
ATOM 741 C CA . ASN B 1 8 ? 16.516 -8.375 -7.949 1 93.31 8 ASN B CA 1
ATOM 742 C C . ASN B 1 8 ? 15.562 -9.523 -8.266 1 93.31 8 ASN B C 1
ATOM 744 O O . ASN B 1 8 ? 14.375 -9.445 -7.949 1 93.31 8 ASN B O 1
ATOM 748 N N . MET B 1 9 ? 16.062 -10.492 -8.812 1 94.81 9 MET B N 1
ATOM 749 C CA . MET B 1 9 ? 15.242 -11.664 -9.133 1 94.81 9 MET B CA 1
ATOM 750 C C . MET B 1 9 ? 14.773 -12.359 -7.859 1 94.81 9 MET B C 1
ATOM 752 O O . MET B 1 9 ? 13.617 -12.797 -7.777 1 94.81 9 MET B O 1
ATOM 756 N N . GLU B 1 10 ? 15.68 -12.461 -6.938 1 96.31 10 GLU B N 1
ATOM 757 C CA . GLU B 1 10 ? 15.336 -13.078 -5.664 1 96.31 10 GLU B CA 1
ATOM 758 C C . GLU B 1 10 ? 14.25 -12.289 -4.938 1 96.31 10 GLU B C 1
ATOM 760 O O . GLU B 1 10 ? 13.305 -12.875 -4.398 1 96.31 10 GLU B O 1
ATOM 765 N N . ARG B 1 11 ? 14.352 -10.977 -4.977 1 96.5 11 ARG B N 1
ATOM 766 C CA . ARG B 1 11 ? 13.344 -10.109 -4.359 1 96.5 11 ARG B CA 1
ATOM 767 C C . ARG B 1 11 ? 11.992 -10.266 -5.043 1 96.5 11 ARG B C 1
ATOM 769 O O . ARG B 1 11 ? 10.961 -10.336 -4.379 1 96.5 11 ARG B O 1
ATOM 776 N N . SER B 1 12 ? 12.086 -10.367 -6.301 1 96.12 12 SER B N 1
ATOM 777 C CA . SER B 1 12 ? 10.859 -10.539 -7.074 1 96.12 12 SER B CA 1
ATOM 778 C C . SER B 1 12 ? 10.188 -11.875 -6.754 1 96.12 12 SER B C 1
ATOM 780 O O . SER B 1 12 ? 8.961 -11.945 -6.645 1 96.12 12 SER B O 1
ATOM 782 N N . GLN B 1 13 ? 11 -12.914 -6.633 1 96.5 13 GLN B N 1
ATOM 783 C CA . GLN B 1 13 ? 10.477 -14.234 -6.309 1 96.5 13 GLN B CA 1
ATOM 784 C C . GLN B 1 13 ? 9.836 -14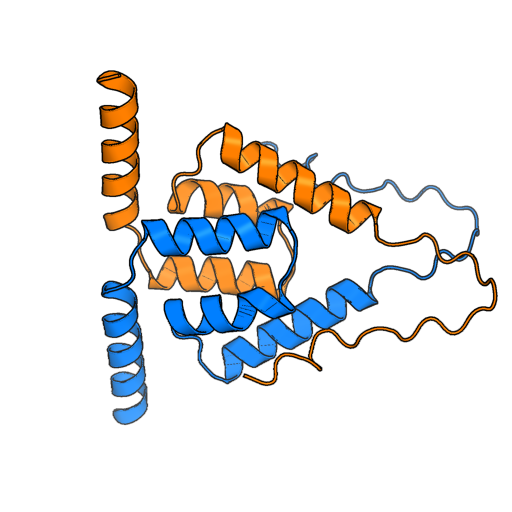.25 -4.922 1 96.5 13 GLN B C 1
ATOM 786 O O . GLN B 1 13 ? 8.781 -14.859 -4.723 1 96.5 13 GLN B O 1
ATOM 791 N N . LYS B 1 14 ? 10.469 -13.609 -4.008 1 97.12 14 LYS B N 1
ATOM 792 C CA . LYS B 1 14 ? 9.945 -13.531 -2.648 1 97.12 14 LYS B CA 1
ATOM 793 C C . LYS B 1 14 ? 8.609 -12.789 -2.615 1 97.12 14 LYS B C 1
ATOM 795 O O . LYS B 1 14 ? 7.707 -13.164 -1.863 1 97.12 14 LYS B O 1
ATOM 800 N N . ARG B 1 15 ? 8.43 -11.82 -3.518 1 97.44 15 ARG B N 1
ATOM 801 C CA . ARG B 1 15 ? 7.191 -11.055 -3.6 1 97.44 15 ARG B CA 1
ATOM 802 C C . ARG B 1 15 ? 6.047 -11.914 -4.125 1 97.44 15 ARG B C 1
ATOM 804 O O . ARG B 1 15 ? 4.887 -11.695 -3.766 1 97.44 15 ARG B O 1
ATOM 811 N N . GLU B 1 16 ? 6.414 -12.914 -4.879 1 95.12 16 GLU B N 1
ATOM 812 C CA . GLU B 1 16 ? 5.391 -13.75 -5.492 1 95.12 16 GLU B CA 1
ATOM 813 C C . GLU B 1 16 ? 4.723 -14.648 -4.453 1 95.12 16 GLU B C 1
ATOM 815 O O . GLU B 1 16 ? 3.611 -15.141 -4.672 1 95.12 16 GLU B O 1
ATOM 820 N N . GLY B 1 17 ? 5.34 -14.844 -3.359 1 95.75 17 GLY B N 1
ATOM 821 C CA . GLY B 1 17 ? 4.816 -15.711 -2.314 1 95.75 17 GLY B CA 1
ATOM 822 C C . GLY B 1 17 ? 4.012 -14.961 -1.267 1 95.75 17 GLY B C 1
ATOM 823 O O . GLY B 1 17 ? 3.537 -15.562 -0.299 1 95.75 17 GLY B O 1
ATOM 824 N N . VAL B 1 18 ? 3.77 -13.75 -1.49 1 97.38 18 VAL B N 1
ATOM 825 C CA . VAL B 1 18 ? 3.082 -12.914 -0.508 1 97.38 18 VAL B CA 1
ATOM 826 C C . VAL B 1 18 ? 1.595 -13.258 -0.487 1 97.38 18 VAL B C 1
ATOM 828 O O . VAL B 1 18 ? 0.984 -13.469 -1.538 1 97.38 18 VAL B O 1
ATOM 831 N N . ASP B 1 19 ? 1.098 -13.336 0.797 1 97.25 19 ASP B N 1
ATOM 832 C CA . ASP B 1 19 ? -0.349 -13.453 0.954 1 97.25 19 ASP B CA 1
ATOM 833 C C . ASP B 1 19 ? -1.045 -12.133 0.631 1 97.25 19 ASP B C 1
ATOM 835 O O . ASP B 1 19 ? -0.992 -11.188 1.422 1 97.25 19 ASP B O 1
ATOM 839 N N . MET B 1 20 ? -1.764 -12.125 -0.381 1 97.69 20 MET B N 1
ATOM 840 C CA . MET B 1 20 ? -2.365 -10.898 -0.887 1 97.69 20 MET B CA 1
ATOM 841 C C . MET B 1 20 ? -3.488 -10.422 0.03 1 97.69 20 MET B C 1
ATOM 843 O O . MET B 1 20 ? -3.75 -9.219 0.128 1 97.69 20 MET B O 1
ATOM 847 N N . THR B 1 21 ? -4.141 -11.359 0.632 1 97.19 21 THR B N 1
ATOM 848 C CA . THR B 1 21 ? -5.168 -10.969 1.593 1 97.19 21 THR B CA 1
ATOM 849 C C . THR B 1 21 ? -4.547 -10.289 2.807 1 97.19 21 THR B C 1
ATOM 851 O O . THR B 1 21 ? -5.07 -9.289 3.301 1 97.19 21 THR B O 1
ATOM 854 N N . TYR B 1 22 ? -3.422 -10.805 3.219 1 98 22 TYR B N 1
ATOM 855 C CA . TYR B 1 22 ? -2.686 -10.188 4.316 1 98 22 TYR B CA 1
ATOM 856 C C . TYR B 1 22 ? -2.152 -8.82 3.912 1 98 22 TYR B C 1
ATOM 858 O O . TYR B 1 22 ? -2.326 -7.84 4.641 1 98 22 TYR B O 1
ATOM 866 N N . LEU B 1 23 ? -1.594 -8.719 2.779 1 98.06 23 LEU B N 1
ATOM 867 C CA . LEU B 1 23 ? -1.058 -7.449 2.293 1 98.06 23 LEU B CA 1
ATOM 868 C C . LEU B 1 23 ? -2.16 -6.402 2.178 1 98.06 23 LEU B C 1
ATOM 870 O O . LEU B 1 23 ? -1.975 -5.25 2.584 1 98.06 23 LEU B O 1
ATOM 874 N N . LYS B 1 24 ? -3.227 -6.836 1.677 1 98.31 24 LYS B N 1
ATOM 875 C CA . LYS B 1 24 ? -4.359 -5.922 1.573 1 98.31 24 LYS B CA 1
ATOM 876 C C . LYS B 1 24 ? -4.719 -5.332 2.936 1 98.31 24 LYS B C 1
ATOM 878 O O . LYS B 1 24 ? -4.883 -4.117 3.068 1 98.31 24 LYS B O 1
ATOM 88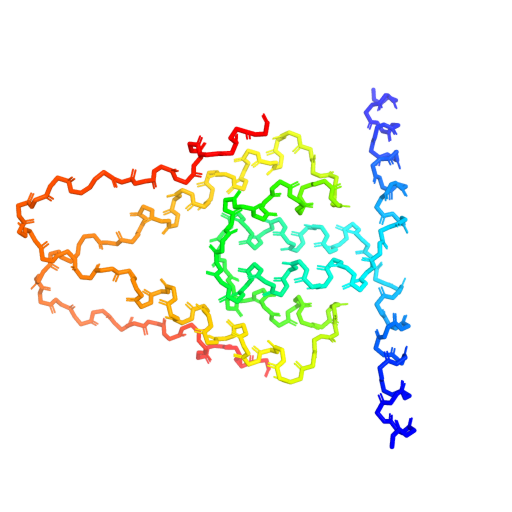3 N N . ASN B 1 25 ? -4.742 -6.16 3.871 1 97.44 25 ASN B N 1
ATOM 884 C CA . ASN B 1 25 ? -5.141 -5.711 5.203 1 97.44 25 ASN B CA 1
ATOM 885 C C . ASN B 1 25 ? -4.102 -4.77 5.809 1 97.44 25 ASN B C 1
ATOM 887 O O . ASN B 1 25 ? -4.453 -3.807 6.488 1 97.44 25 ASN B O 1
ATOM 891 N N . VAL B 1 26 ? -2.9 -5.066 5.605 1 97.5 26 VAL B N 1
ATOM 892 C CA . VAL B 1 26 ? -1.83 -4.199 6.09 1 97.5 26 VAL B CA 1
ATOM 893 C C . VAL B 1 26 ? -1.934 -2.83 5.422 1 97.5 26 VAL B C 1
ATOM 895 O O . VAL B 1 26 ? -1.858 -1.8 6.094 1 97.5 26 VAL B O 1
ATOM 898 N N . ILE B 1 27 ? -2.217 -2.795 4.152 1 97.31 27 ILE B N 1
ATOM 899 C CA . ILE B 1 27 ? -2.312 -1.549 3.398 1 97.31 27 ILE B CA 1
ATOM 900 C C . ILE B 1 27 ? -3.578 -0.796 3.801 1 97.31 27 ILE B C 1
ATOM 902 O O . ILE B 1 27 ? -3.562 0.431 3.93 1 97.31 27 ILE B O 1
ATOM 906 N N . LEU B 1 28 ? -4.594 -1.52 4.062 1 97 28 LEU B N 1
ATOM 907 C CA . LEU B 1 28 ? -5.828 -0.909 4.539 1 97 28 LEU B CA 1
ATOM 908 C C . LEU B 1 28 ? -5.613 -0.225 5.887 1 97 28 LEU B C 1
ATOM 910 O O . LEU B 1 28 ? -6.035 0.918 6.082 1 97 28 LEU B O 1
ATOM 914 N N . LYS B 1 29 ? -4.969 -0.847 6.738 1 94.75 29 LYS B N 1
ATOM 915 C CA . LYS B 1 29 ? -4.684 -0.279 8.055 1 94.75 29 LYS B CA 1
ATOM 916 C C . LYS B 1 29 ? -3.807 0.964 7.938 1 94.75 29 LYS B C 1
ATOM 918 O O . LYS B 1 29 ? -4.039 1.963 8.617 1 94.75 29 LYS B O 1
ATOM 923 N N . LEU B 1 30 ? -2.891 0.854 7.117 1 92.94 30 LEU B N 1
ATOM 924 C CA . LEU B 1 30 ? -1.985 1.977 6.895 1 92.94 30 LEU B CA 1
ATOM 925 C C . LEU B 1 30 ? -2.748 3.197 6.395 1 92.94 30 LEU B C 1
ATOM 927 O O . LEU B 1 30 ? -2.57 4.301 6.91 1 92.94 30 LEU B O 1
ATOM 931 N N . LEU B 1 31 ? -3.621 2.986 5.488 1 91.88 31 LEU B N 1
ATOM 932 C CA . LEU B 1 31 ? -4.355 4.082 4.863 1 91.88 31 LEU B CA 1
ATOM 933 C C . LEU B 1 31 ? -5.453 4.598 5.785 1 91.88 31 LEU B C 1
ATOM 935 O O . LEU B 1 31 ? -5.781 5.785 5.766 1 91.88 31 LEU B O 1
ATOM 939 N N . GLU B 1 32 ? -5.93 3.719 6.543 1 91.94 32 GLU B N 1
ATOM 940 C CA . GLU B 1 32 ? -7 4.082 7.465 1 91.94 32 GLU B CA 1
ATOM 941 C C . GLU B 1 32 ? -6.457 4.852 8.664 1 91.94 32 GLU B C 1
ATOM 943 O O . GLU B 1 32 ? -7.055 5.84 9.094 1 91.94 32 GLU B O 1
ATOM 948 N N . THR B 1 33 ? -5.383 4.414 9.188 1 86 33 THR B N 1
ATOM 949 C CA . THR B 1 33 ? -4.891 4.965 10.445 1 86 33 THR B CA 1
ATOM 950 C C . THR B 1 33 ? -3.781 5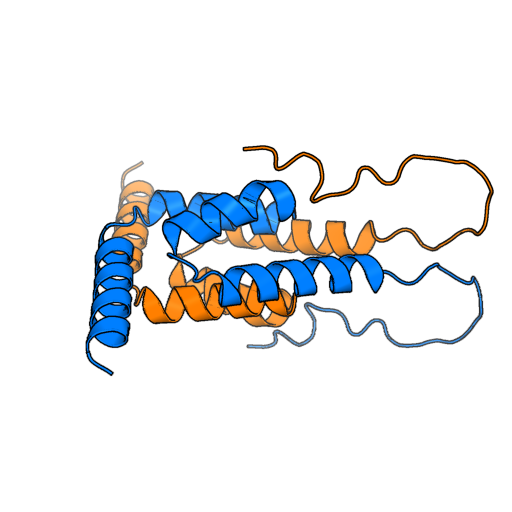.98 10.195 1 86 33 THR B C 1
ATOM 952 O O . THR B 1 33 ? -3.564 6.883 11.008 1 86 33 THR B O 1
ATOM 955 N N . GLY B 1 34 ? -3 5.75 9.172 1 83.69 34 GLY B N 1
ATOM 956 C CA . GLY B 1 34 ? -1.858 6.613 8.914 1 83.69 34 GLY B CA 1
ATOM 957 C C . GLY B 1 34 ? -0.652 6.277 9.766 1 83.69 34 GLY B C 1
ATOM 958 O O . GLY B 1 34 ? 0.244 7.109 9.938 1 83.69 34 GLY B O 1
ATOM 959 N N . GLU B 1 35 ? -0.688 5.094 10.32 1 85.88 35 GLU B N 1
ATOM 960 C CA . GLU B 1 35 ? 0.414 4.676 11.18 1 85.88 35 GLU B CA 1
ATOM 961 C C . GLU B 1 35 ? 1.59 4.16 10.352 1 85.88 35 GLU B C 1
ATOM 963 O O . GLU B 1 35 ? 1.96 2.986 10.461 1 85.88 35 GLU B O 1
ATOM 968 N N . VAL B 1 36 ? 2.238 5 9.641 1 84.75 36 VAL B N 1
ATOM 969 C CA . VAL B 1 36 ? 3.32 4.676 8.719 1 84.75 36 VAL B CA 1
ATOM 970 C C . VAL B 1 36 ? 4.516 4.125 9.492 1 84.75 36 VAL B C 1
ATOM 972 O O . VAL B 1 36 ? 5.141 3.148 9.07 1 84.75 36 VAL B O 1
ATOM 975 N N . GLY B 1 37 ? 4.777 4.719 10.625 1 84.94 37 GLY B N 1
ATOM 976 C CA . GLY B 1 37 ? 5.914 4.281 11.422 1 84.94 37 GLY B CA 1
ATOM 977 C C . GLY B 1 37 ? 5.848 2.812 11.797 1 84.94 37 GLY B C 1
ATOM 978 O O . GLY B 1 37 ? 6.844 2.096 11.695 1 84.94 37 GLY B O 1
ATOM 979 N N . ALA B 1 38 ? 4.652 2.449 12.188 1 88.56 38 ALA B N 1
ATOM 980 C CA . ALA B 1 38 ? 4.48 1.078 12.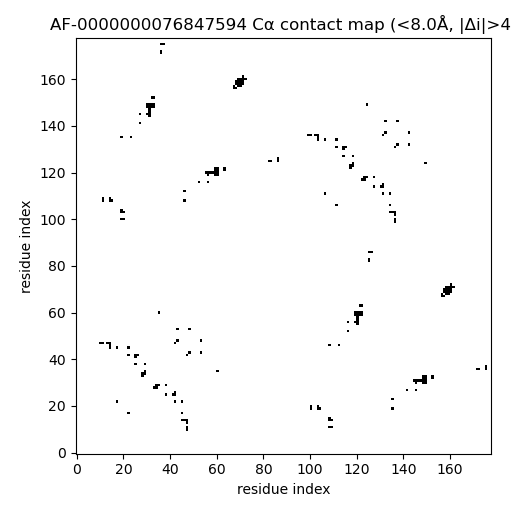664 1 88.56 38 ALA B CA 1
ATOM 981 C C . ALA B 1 38 ? 4.359 0.106 11.492 1 88.56 38 ALA B C 1
ATOM 983 O O . ALA B 1 38 ? 4.82 -1.034 11.57 1 88.56 38 ALA B O 1
ATOM 984 N N . LEU B 1 39 ? 3.805 0.585 10.414 1 94.31 39 LEU B N 1
ATOM 985 C CA . LEU B 1 39 ? 3.418 -0.353 9.359 1 94.31 39 LEU B CA 1
ATOM 986 C C . LEU B 1 39 ? 4.422 -0.332 8.219 1 94.31 39 LEU B C 1
ATOM 988 O O . LEU B 1 39 ? 4.445 -1.247 7.391 1 94.31 39 LEU B O 1
ATOM 992 N N . LEU B 1 40 ? 5.316 0.631 8.133 1 93.56 40 LEU B N 1
ATOM 993 C CA . LEU B 1 40 ? 6.293 0.749 7.059 1 93.56 40 LEU B CA 1
ATOM 994 C C . LEU B 1 40 ? 7.234 -0.451 7.047 1 93.56 40 LEU B C 1
ATOM 996 O O . LEU B 1 40 ? 7.484 -1.037 5.992 1 93.56 40 LEU B O 1
ATOM 1000 N N . PRO B 1 41 ? 7.766 -0.894 8.211 1 95.25 41 PRO B N 1
ATOM 1001 C CA . PRO B 1 41 ? 8.648 -2.064 8.211 1 95.25 41 PRO B CA 1
ATOM 1002 C C . PRO B 1 41 ? 7.949 -3.326 7.703 1 95.25 41 PRO B C 1
ATOM 1004 O O . PRO B 1 41 ? 8.57 -4.156 7.039 1 95.25 41 PRO B O 1
ATOM 1007 N N . VAL B 1 42 ? 6.711 -3.422 8.039 1 97.44 42 VAL B N 1
ATOM 1008 C CA . VAL B 1 42 ? 5.949 -4.586 7.602 1 97.44 42 VAL B CA 1
ATOM 1009 C C . VAL B 1 42 ? 5.762 -4.543 6.086 1 97.44 42 VAL B C 1
ATOM 1011 O O . VAL B 1 42 ? 5.988 -5.539 5.395 1 97.44 42 VAL B O 1
ATOM 1014 N N . VAL B 1 43 ? 5.406 -3.408 5.586 1 97.88 43 VAL B N 1
ATOM 1015 C CA . VAL B 1 43 ? 5.211 -3.223 4.152 1 97.88 43 VAL B CA 1
ATOM 1016 C C . VAL B 1 43 ? 6.523 -3.467 3.416 1 97.88 43 VAL B C 1
ATOM 1018 O O . VAL B 1 43 ? 6.547 -4.141 2.385 1 97.88 43 VAL B O 1
ATOM 1021 N N . ALA B 1 44 ? 7.562 -2.986 3.99 1 97.56 44 ALA B N 1
ATOM 1022 C CA . ALA B 1 44 ? 8.891 -3.133 3.402 1 97.56 44 ALA B CA 1
ATOM 1023 C C . ALA B 1 44 ? 9.289 -4.605 3.312 1 97.56 44 ALA B C 1
ATOM 1025 O O . ALA B 1 44 ? 9.891 -5.031 2.324 1 97.56 44 ALA B O 1
ATOM 1026 N N . MET B 1 45 ? 8.969 -5.316 4.332 1 97.69 45 MET B N 1
ATOM 1027 C CA . MET B 1 45 ? 9.281 -6.742 4.348 1 97.69 45 MET B CA 1
ATOM 1028 C C . MET B 1 45 ? 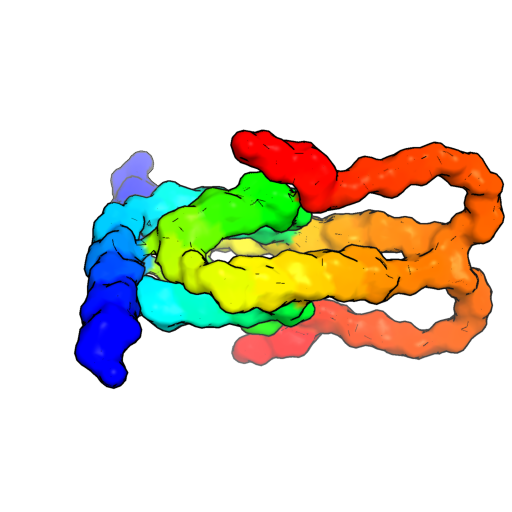8.461 -7.492 3.301 1 97.69 45 MET B C 1
ATOM 1030 O O . MET B 1 45 ? 9 -8.289 2.533 1 97.69 45 MET B O 1
ATOM 1034 N N . LEU B 1 46 ? 7.211 -7.203 3.178 1 98.06 46 LEU B N 1
ATOM 1035 C CA . LEU B 1 46 ? 6.324 -7.918 2.268 1 98.06 46 LEU B CA 1
ATOM 1036 C C . LEU B 1 46 ? 6.66 -7.598 0.815 1 98.06 46 LEU B C 1
ATOM 1038 O O . LEU B 1 46 ? 6.672 -8.484 -0.036 1 98.06 46 LEU B O 1
ATOM 1042 N N . LEU B 1 47 ? 7.016 -6.34 0.539 1 98.31 47 LEU B N 1
ATOM 1043 C CA . LEU B 1 47 ? 7.246 -5.902 -0.833 1 98.31 47 LEU B CA 1
ATOM 1044 C C . LEU B 1 47 ? 8.734 -5.875 -1.153 1 98.31 47 LEU B C 1
ATOM 1046 O O . LEU B 1 47 ? 9.133 -5.461 -2.244 1 98.31 47 LEU B O 1
ATOM 1050 N N . GLN B 1 48 ? 9.516 -6.301 -0.148 1 97.94 48 GLN B N 1
ATOM 1051 C CA . GLN B 1 48 ? 10.953 -6.438 -0.365 1 97.94 48 GLN B CA 1
ATOM 1052 C C . GLN B 1 48 ? 11.562 -5.121 -0.839 1 97.94 48 GLN B C 1
ATOM 1054 O O . GLN B 1 48 ? 12.25 -5.082 -1.861 1 97.94 48 GLN B O 1
ATOM 1059 N N . PHE B 1 49 ? 11.297 -4.148 -0.112 1 97.25 49 PHE B N 1
ATOM 1060 C CA . PHE B 1 49 ? 11.93 -2.869 -0.405 1 97.25 49 PHE B CA 1
ATOM 1061 C C . PHE B 1 49 ? 13.445 -2.977 -0.271 1 97.25 49 PHE B C 1
ATOM 1063 O O . PHE B 1 49 ? 13.953 -3.611 0.658 1 97.25 49 PHE B O 1
ATOM 1070 N N . SER B 1 50 ? 14.086 -2.34 -1.199 1 95.38 50 SER B N 1
ATOM 1071 C CA . SER B 1 50 ? 15.523 -2.162 -0.999 1 95.38 50 SER B CA 1
ATOM 1072 C C . SER B 1 50 ? 15.805 -1.119 0.077 1 95.38 50 SER B C 1
ATOM 1074 O O . SER B 1 50 ? 14.922 -0.336 0.437 1 95.38 50 SER B O 1
ATOM 1076 N N . PRO B 1 51 ? 17.062 -1.098 0.619 1 94.12 51 PRO B N 1
ATOM 1077 C CA . PRO B 1 51 ? 17.438 -0.057 1.582 1 94.12 51 PRO B CA 1
ATOM 1078 C C . PRO B 1 51 ? 17.219 1.354 1.038 1 94.12 51 PRO B C 1
ATOM 1080 O O . PRO B 1 51 ? 16.766 2.236 1.77 1 94.12 51 PRO B O 1
ATOM 1083 N N . ASP B 1 52 ? 17.484 1.516 -0.192 1 95.06 52 ASP B N 1
ATOM 1084 C CA . ASP B 1 52 ? 17.281 2.816 -0.82 1 95.06 52 ASP B CA 1
ATOM 1085 C C . ASP B 1 52 ? 15.797 3.178 -0.864 1 95.06 52 ASP B C 1
ATOM 1087 O O . ASP B 1 52 ? 15.422 4.32 -0.603 1 95.06 52 ASP B O 1
ATOM 1091 N N . GLU B 1 53 ? 14.977 2.271 -1.157 1 96.88 53 GLU B N 1
ATOM 1092 C CA . GLU B 1 53 ? 13.531 2.488 -1.207 1 96.88 53 GLU B CA 1
ATOM 1093 C C . GLU B 1 53 ? 12.977 2.809 0.176 1 96.88 53 GLU B C 1
ATOM 1095 O O . GLU B 1 53 ? 12.141 3.707 0.322 1 96.88 53 GLU B O 1
ATOM 1100 N N . LEU B 1 54 ? 13.453 2.062 1.085 1 94.81 54 LEU B N 1
ATOM 1101 C CA . LEU B 1 54 ? 13.023 2.295 2.459 1 94.81 54 LEU B CA 1
ATOM 1102 C C . LEU B 1 54 ? 13.383 3.705 2.912 1 94.81 54 LEU B C 1
ATOM 1104 O O . LEU B 1 54 ? 12.57 4.398 3.521 1 94.81 54 LEU B O 1
ATOM 1108 N N . ASN B 1 55 ? 14.539 4.141 2.594 1 93.62 55 ASN B N 1
ATOM 1109 C CA . ASN B 1 55 ? 15 5.484 2.932 1 93.62 55 ASN B CA 1
ATOM 1110 C C . ASN B 1 55 ? 14.133 6.555 2.271 1 93.62 55 ASN B C 1
ATOM 1112 O O . ASN B 1 55 ? 13.812 7.57 2.895 1 93.62 55 ASN B O 1
ATOM 1116 N N . LYS B 1 56 ? 13.789 6.355 1.12 1 93.38 56 LYS B N 1
ATOM 1117 C CA . LYS B 1 56 ? 12.938 7.293 0.397 1 93.38 56 LYS B CA 1
ATOM 1118 C C . LYS B 1 56 ? 11.586 7.453 1.09 1 93.38 56 LYS B C 1
ATOM 1120 O O . LYS B 1 56 ? 11.062 8.562 1.186 1 93.38 56 LYS B O 1
ATOM 1125 N N . CYS B 1 57 ? 11.086 6.371 1.547 1 92.31 57 CYS B N 1
ATOM 1126 C CA . CYS B 1 57 ? 9.805 6.406 2.238 1 92.31 57 CYS B CA 1
ATOM 1127 C C . CYS B 1 57 ? 9.914 7.145 3.566 1 92.31 57 CYS B C 1
ATOM 1129 O O . CYS B 1 57 ? 9.023 7.906 3.939 1 92.31 57 CYS B O 1
ATOM 1131 N N . GLN B 1 58 ? 10.969 6.926 4.203 1 89.12 58 GLN B N 1
ATOM 1132 C CA . GLN B 1 58 ? 11.195 7.574 5.492 1 89.12 58 GLN B CA 1
ATOM 1133 C C . GLN B 1 58 ? 11.32 9.086 5.332 1 89.12 58 GLN B C 1
ATOM 1135 O O . GLN B 1 58 ? 10.789 9.852 6.137 1 89.12 58 GLN B O 1
ATOM 1140 N N . HIS B 1 59 ? 11.93 9.484 4.293 1 85.38 59 HIS B N 1
ATOM 1141 C CA . HIS B 1 59 ? 12.07 10.906 4.016 1 85.38 59 HIS B CA 1
ATOM 1142 C C . HIS B 1 59 ? 10.734 11.531 3.637 1 85.38 59 HIS B C 1
ATOM 1144 O O . HIS B 1 59 ? 10.438 12.664 4.02 1 85.38 59 HIS B O 1
ATOM 1150 N N . GLY B 1 60 ? 9.977 10.82 2.951 1 80.38 60 GLY B N 1
ATOM 1151 C CA . GLY B 1 60 ? 8.656 11.297 2.561 1 80.38 60 GLY B CA 1
ATOM 1152 C C . GLY B 1 60 ? 7.715 11.469 3.734 1 80.38 60 GLY B C 1
ATOM 1153 O O . GLY B 1 60 ? 7 12.469 3.824 1 80.38 60 GLY B O 1
ATOM 1154 N N . VAL B 1 61 ? 7.668 10.539 4.535 1 72.88 61 VAL B N 1
ATOM 1155 C CA . VAL B 1 61 ? 6.801 10.57 5.711 1 72.88 61 VAL B CA 1
ATOM 1156 C C . VAL B 1 61 ? 7.168 11.758 6.598 1 72.88 61 VAL B C 1
ATOM 1158 O O . VAL B 1 61 ? 6.285 12.461 7.094 1 72.88 61 VAL B O 1
ATOM 1161 N N . LEU B 1 62 ? 8.43 11.961 6.684 1 68 62 LEU B N 1
ATOM 1162 C CA . LEU B 1 62 ? 8.922 13.062 7.508 1 68 62 LEU B CA 1
ATOM 1163 C C . LEU B 1 62 ? 8.578 14.406 6.875 1 68 62 LEU B C 1
ATOM 1165 O O . LEU B 1 62 ? 8.227 15.359 7.578 1 68 62 LEU B O 1
ATOM 1169 N N . SER B 1 63 ? 8.672 14.492 5.668 1 68.94 63 SER B N 1
ATOM 1170 C CA . SER B 1 63 ? 8.383 15.734 4.961 1 68.94 63 SER B CA 1
ATOM 1171 C C . SER B 1 63 ? 6.895 16.062 5.008 1 68.94 63 SER B C 1
ATOM 1173 O O . SER B 1 63 ? 6.512 17.234 5.129 1 68.94 63 SER B O 1
ATOM 1175 N N . ASN B 1 64 ? 6.152 15.055 4.961 1 62 64 ASN B N 1
ATOM 1176 C CA . ASN B 1 64 ? 4.711 15.266 4.992 1 62 64 ASN B CA 1
ATOM 1177 C C . ASN B 1 64 ? 4.223 15.602 6.398 1 62 64 ASN B C 1
ATOM 1179 O O . ASN B 1 64 ? 3.279 16.375 6.566 1 62 64 ASN B O 1
ATOM 1183 N N . VAL B 1 65 ? 4.773 15.078 7.328 1 52.94 65 VAL B N 1
ATOM 1184 C CA . VAL B 1 65 ? 4.461 15.469 8.703 1 52.94 65 VAL B CA 1
ATOM 1185 C C . VAL B 1 65 ? 4.988 16.875 8.969 1 52.94 65 VAL B C 1
ATOM 1187 O O . VAL B 1 65 ? 4.32 17.688 9.625 1 52.94 65 VAL B O 1
ATOM 1190 N N . ALA B 1 66 ? 6.184 17.172 8.414 1 48.22 66 ALA B N 1
ATOM 1191 C CA . ALA B 1 66 ? 6.77 18.5 8.602 1 48.22 66 ALA B CA 1
ATOM 1192 C C . ALA B 1 66 ? 5.984 19.562 7.828 1 48.22 66 ALA B C 1
ATOM 1194 O O . ALA B 1 66 ? 5.93 20.719 8.234 1 48.22 66 ALA B O 1
ATOM 1195 N N . SER B 1 67 ? 5.586 19.203 6.676 1 49.34 67 SER B N 1
ATOM 1196 C CA . SER B 1 67 ? 4.852 20.203 5.914 1 49.34 67 SER B CA 1
ATOM 1197 C C . SER B 1 67 ? 3.49 20.5 6.543 1 49.34 67 SER B C 1
ATOM 1199 O O . SER B 1 67 ? 2.666 21.203 5.961 1 49.34 67 SER B O 1
ATOM 1201 N N . LEU B 1 68 ? 3.164 19.75 7.539 1 42.56 68 LEU B N 1
ATOM 1202 C CA . LEU B 1 68 ? 1.991 20.234 8.258 1 42.56 68 LEU B CA 1
ATOM 1203 C C . LEU B 1 68 ? 2.238 21.625 8.828 1 42.56 68 LEU B C 1
ATOM 1205 O O . LEU B 1 68 ? 3.205 21.844 9.562 1 42.56 68 LEU B O 1
ATOM 1209 N N . PRO B 1 69 ? 1.896 22.734 8.102 1 36.25 69 PRO B N 1
ATOM 1210 C CA . PRO B 1 69 ? 2.111 24.125 8.516 1 36.25 69 PRO B CA 1
ATOM 1211 C C . PRO B 1 69 ? 1.793 24.344 9.992 1 36.25 69 PRO B C 1
ATOM 1213 O O . PRO B 1 69 ? 0.848 23.766 10.523 1 36.25 69 PRO B O 1
ATOM 1216 N N . ALA B 1 70 ? 2.643 24.75 10.953 1 37.06 70 ALA B N 1
ATOM 1217 C CA . ALA B 1 70 ? 2.326 25.609 12.086 1 37.06 70 ALA B CA 1
ATOM 1218 C C . ALA B 1 70 ? 1.288 26.656 11.695 1 37.06 70 ALA B C 1
ATOM 1220 O O . ALA B 1 70 ? 1.453 27.375 10.695 1 37.06 70 ALA B O 1
ATOM 1221 N N . THR B 1 71 ? -0.025 26.609 11.922 1 36.88 71 THR B N 1
ATOM 1222 C CA . THR B 1 71 ? -1.004 27.703 11.875 1 36.88 71 THR B CA 1
ATOM 1223 C C . THR B 1 71 ? -0.409 28.984 12.422 1 36.88 71 THR B C 1
ATOM 1225 O O . THR B 1 71 ? -0.183 29.125 13.625 1 36.88 71 THR B O 1
ATOM 1228 N N . ALA B 1 72 ? 0.49 29.75 11.898 1 35.69 72 ALA B N 1
ATOM 1229 C CA . ALA B 1 72 ? 0.305 31.188 11.781 1 35.69 72 ALA B CA 1
ATOM 1230 C C . ALA B 1 72 ? -1.085 31.531 11.25 1 35.69 72 ALA B C 1
ATOM 1232 O O . ALA B 1 72 ? -1.562 30.891 10.297 1 35.69 72 ALA B O 1
ATOM 1233 N N . LEU B 1 73 ? -2.254 32.031 12.102 1 33.06 73 LEU B N 1
ATOM 1234 C CA . LEU B 1 73 ? -3.486 32.812 11.945 1 33.06 73 LEU B CA 1
ATOM 1235 C C . LEU B 1 73 ? -3.375 33.812 10.797 1 33.06 73 LEU B C 1
ATOM 1237 O O . LEU B 1 73 ? -4.172 34.75 10.703 1 33.06 73 LEU B O 1
ATOM 1241 N N . SER B 1 74 ? -2.336 34.094 10.102 1 33.97 74 SER B N 1
ATOM 1242 C CA . SER B 1 74 ? -2.568 35.188 9.172 1 33.97 74 SER B CA 1
ATOM 1243 C C . SER B 1 74 ? -3.605 34.812 8.117 1 33.97 74 SER B C 1
ATOM 1245 O O . SER B 1 74 ? -3.852 33.656 7.871 1 33.97 74 SER B O 1
ATOM 1247 N N . ASP B 1 75 ? -4.172 35.812 7.172 1 32.12 75 ASP B N 1
ATOM 1248 C CA . ASP B 1 75 ? -5.324 36.156 6.352 1 32.12 75 ASP B CA 1
ATOM 1249 C C . ASP B 1 75 ? -5.555 35.156 5.246 1 32.12 75 ASP B C 1
ATOM 1251 O O . ASP B 1 75 ? -6.691 34.75 4.988 1 32.12 75 ASP B O 1
ATOM 1255 N N . GLY B 1 76 ? -4.66 35.094 4.16 1 31.25 76 GLY B N 1
ATOM 1256 C CA . GLY B 1 76 ? -5.129 35.062 2.783 1 31.25 76 GLY B CA 1
ATOM 1257 C C . GLY B 1 76 ? -5.719 33.719 2.377 1 31.25 76 GLY B C 1
ATOM 1258 O O . GLY B 1 76 ? -5.508 32.719 3.055 1 31.25 76 GLY B O 1
ATOM 1259 N N . GLY B 1 77 ? -6.742 33.531 1.423 1 31.8 77 GLY B N 1
ATOM 1260 C CA . GLY B 1 77 ? -7.801 32.812 0.739 1 31.8 77 GLY B CA 1
ATOM 1261 C C . GLY B 1 77 ? -7.309 31.547 0.069 1 31.8 77 GLY B C 1
ATOM 1262 O O . GLY B 1 77 ? -7.621 31.281 -1.097 1 31.8 77 GLY B O 1
ATOM 1263 N N . SER B 1 78 ? -6.078 31.141 0.272 1 35.12 78 SER B N 1
ATOM 1264 C CA . SER B 1 78 ? -5.723 30.156 -0.74 1 35.12 78 SER B CA 1
ATOM 1265 C C . SER B 1 78 ? -6.617 28.922 -0.652 1 35.12 78 SER B C 1
ATOM 1267 O O . SER B 1 78 ? -7.004 28.5 0.443 1 35.12 78 SER B O 1
ATOM 1269 N N . THR B 1 79 ? -7.43 28.641 -1.693 1 31.62 79 THR B N 1
ATOM 1270 C CA . THR B 1 79 ? -8.391 27.609 -2.049 1 31.62 79 THR B CA 1
ATOM 1271 C C . THR B 1 79 ? -7.848 26.219 -1.712 1 31.62 79 THR B C 1
ATOM 1273 O O . THR B 1 79 ? -6.691 25.922 -2.004 1 31.62 79 THR B O 1
ATOM 1276 N N . PRO B 1 80 ? -8.117 25.781 -0.59 1 33.47 80 PRO B N 1
ATOM 1277 C CA . PRO B 1 80 ? -7.879 24.406 -0.175 1 33.47 80 PRO B CA 1
ATOM 1278 C C . PRO B 1 80 ? -8.148 23.391 -1.291 1 33.47 80 PRO B C 1
ATOM 1280 O O . PRO B 1 80 ? -9.273 23.312 -1.792 1 33.47 80 PRO B O 1
ATOM 1283 N N . ASN B 1 81 ? -7.328 23.422 -2.412 1 33.53 81 ASN B N 1
ATOM 1284 C CA . ASN B 1 81 ? -7.531 22.406 -3.439 1 33.53 81 ASN B CA 1
ATOM 1285 C C . ASN B 1 81 ? -7.93 21.062 -2.83 1 33.53 81 ASN B C 1
ATOM 1287 O O . ASN B 1 81 ? -7.191 20.5 -2.018 1 33.53 81 ASN B O 1
ATOM 1291 N N . SER B 1 82 ? -9.203 20.781 -2.561 1 35 82 SER B N 1
ATOM 1292 C CA . SER B 1 82 ? -10.023 19.641 -2.172 1 35 82 SER B CA 1
ATOM 1293 C C . SER B 1 82 ? -9.453 18.328 -2.711 1 35 82 SER B C 1
ATOM 1295 O O . SER B 1 82 ? -9.266 18.188 -3.922 1 35 82 SER B O 1
ATOM 1297 N N . PHE B 1 83 ? -8.641 17.562 -1.979 1 36.66 83 PHE B N 1
ATOM 1298 C CA . PHE B 1 83 ? -8.07 16.297 -2.408 1 36.66 83 PHE B CA 1
ATOM 1299 C C . PHE B 1 83 ? -9.07 15.516 -3.252 1 36.66 83 PHE B C 1
ATOM 1301 O O . PHE B 1 83 ? -8.688 14.859 -4.223 1 36.66 83 PHE B O 1
ATOM 1308 N N . PHE B 1 84 ? -10.312 15.227 -2.746 1 37.16 84 PHE B N 1
ATOM 1309 C CA . PHE B 1 84 ? -11.336 14.43 -3.414 1 37.16 84 PHE B CA 1
ATOM 1310 C C . PHE B 1 84 ? -11.805 15.125 -4.688 1 37.16 84 PHE B C 1
ATOM 1312 O O . PHE B 1 84 ? -12.719 14.641 -5.359 1 37.16 84 PHE B O 1
ATOM 1319 N N . GLY B 1 85 ? -11.695 16.344 -4.91 1 35.81 85 GLY B N 1
ATOM 1320 C CA . GLY B 1 85 ? -12.289 17.031 -6.047 1 35.81 85 GLY B CA 1
ATOM 1321 C C . GLY B 1 85 ? -11.859 16.469 -7.383 1 35.81 85 GLY B C 1
ATOM 1322 O O . GLY B 1 85 ? -12.648 16.406 -8.328 1 35.81 85 GLY B O 1
ATOM 1323 N N . ARG B 1 86 ? -10.57 16.391 -7.641 1 32.28 86 ARG B N 1
ATOM 1324 C CA . ARG B 1 86 ? -10.164 16.047 -9 1 32.28 86 ARG B CA 1
ATOM 1325 C C . ARG B 1 86 ? -10.312 14.547 -9.242 1 32.28 86 ARG B C 1
ATOM 1327 O O . ARG B 1 86 ? -9.953 14.055 -10.32 1 32.28 86 ARG B O 1
ATOM 1334 N N . PHE B 1 87 ? -10.602 13.758 -8.312 1 30.72 87 PHE B N 1
ATOM 1335 C CA . PHE B 1 87 ? -10.617 12.352 -8.719 1 30.72 87 PHE B CA 1
ATOM 1336 C C . PHE B 1 87 ? -11.727 12.094 -9.734 1 30.72 87 PHE B C 1
ATOM 1338 O O . PHE B 1 87 ? -12.852 11.766 -9.359 1 30.72 87 PHE B O 1
ATOM 1345 N N . THR B 1 88 ? -12.047 13.195 -10.484 1 30.3 88 THR B N 1
ATOM 1346 C CA . THR B 1 88 ? -12.945 12.773 -11.555 1 30.3 88 THR B CA 1
ATOM 1347 C C . THR B 1 88 ? -12.289 11.688 -12.406 1 30.3 88 THR B C 1
ATOM 1349 O O . THR B 1 88 ? -11.234 11.914 -13.008 1 30.3 88 THR B O 1
ATOM 1352 N N . PHE B 1 89 ? -12.18 10.43 -11.977 1 22.38 89 PHE B N 1
ATOM 1353 C CA . PHE B 1 89 ? -11.914 9.547 -13.117 1 22.38 89 PHE B CA 1
ATOM 1354 C C . PHE B 1 89 ? -13.031 9.648 -14.148 1 22.38 89 PHE B C 1
ATOM 1356 O O . PHE B 1 89 ? -14.172 9.945 -13.805 1 22.38 89 PHE B O 1
#

pLDDT: mean 75.98, std 26.26, range [22.0, 98.31]

Nearest PDB structures (foldseek):
  2rn7-assembly1_A  TM=3.820E-01  e=5.744E+00  Shigella flexneri
  2rn7-assembly1_A  TM=3.391E-01  e=5.392E+00  Shigella flexneri

Organism: Aegilops tauschii subsp. strangulata (NCBI:txid200361)

Solvent-accessible surface area (backbone atoms only — not comparable to full-atom values): 10329 Å² total; per-residue (Å²): 119,66,63,63,51,50,53,50,49,50,43,52,55,58,36,69,69,51,58,56,71,57,51,40,50,54,52,47,48,32,44,32,70,60,46,50,65,76,43,44,63,55,51,34,62,58,57,48,52,48,74,68,54,48,50,46,30,55,53,21,50,50,48,57,60,58,62,43,60,67,28,70,86,74,85,83,82,75,73,74,79,54,65,75,64,70,64,65,124,119,67,62,64,50,48,53,50,50,50,42,52,54,58,35,70,68,53,58,57,71,58,51,40,51,55,51,47,48,34,44,32,69,60,46,49,64,76,42,44,63,55,51,34,60,58,58,48,53,49,73,68,53,48,50,46,28,54,52,22,49,49,47,57,60,59,64,42,58,68,28,72,84,76,86,84,80,76,74,74,78,56,67,78,63,69,67,64,123

Foldseek 3Di:
DVVVVVVVVVLVVLLVPADVVVLVVLVVCCVVPVPCVVSVVVNCVNNVDDPVRSVVVVVVSVVVVVPPDPPPPDDDDDPPPPPPVPPPD/DVVVVVVVVVLVVLLVPADPVVLVVLVVCCVVPVPCVVSVVVNCVNNVDDPVRSVVVVVVSVVVVVVPDPPPPDDDDDPPPDPPPPPPD

Secondary structure (DSSP, 8-state):
-HHHHHHHHHHHHHHHT--HHHHHHHHHHHHHH--HHHHHHHHHHHHT--HHHHHHHHHHHHHHHHTS--------------TTTS---/-HHHHHHHHHHHHHHHT--HHHHHHHHHHHHHH--HHHHHHHHHHHHT--HHHHHHHHHHHHHHHHTS--------------TTTS---

Radius of gyration: 18.74 Å; Cα contacts (8 Å, |Δi|>4): 122; chains: 2; bounding box: 50×54×40 Å